Protein AF-A0A1C3X814-F1 (afdb_monomer_lite)

pLDDT: mean 94.1, std 7.03, range [44.91, 98.62]

Radius of gyration: 15.11 Å; chains: 1; bounding box: 37×33×44 Å

Structure (mmCIF, N/CA/C/O backbone):
data_AF-A0A1C3X814-F1
#
_entry.id   AF-A0A1C3X814-F1
#
loop_
_atom_site.group_PDB
_atom_site.id
_atom_site.type_symbol
_atom_site.label_atom_id
_atom_site.label_alt_id
_atom_site.label_comp_id
_atom_site.label_asym_id
_atom_site.label_entity_id
_atom_site.label_seq_id
_atom_site.pdbx_PDB_ins_code
_atom_site.Cartn_x
_atom_site.Cartn_y
_atom_site.Cartn_z
_atom_site.occupancy
_atom_site.B_iso_or_equiv
_atom_site.auth_seq_id
_atom_site.auth_comp_id
_atom_site.auth_asym_id
_atom_site.auth_atom_id
_atom_site.pdbx_PDB_model_num
ATOM 1 N N . MET A 1 1 ? 18.416 12.188 4.941 1.00 81.19 1 MET A N 1
ATOM 2 C CA . MET A 1 1 ? 17.477 12.884 4.031 1.00 81.19 1 MET A CA 1
ATOM 3 C C . MET A 1 1 ? 17.899 14.337 3.826 1.00 81.19 1 MET A C 1
ATOM 5 O O . MET A 1 1 ? 18.110 15.044 4.806 1.00 81.19 1 MET A O 1
ATOM 9 N N . THR A 1 2 ? 18.043 14.780 2.577 1.00 92.00 2 THR A N 1
ATOM 10 C CA . THR A 1 2 ? 18.500 16.132 2.207 1.00 92.00 2 THR A CA 1
ATOM 11 C C . THR A 1 2 ? 17.374 17.175 2.282 1.00 92.00 2 THR A C 1
ATOM 13 O O . THR A 1 2 ? 16.186 16.840 2.323 1.00 92.00 2 THR A O 1
ATOM 16 N N . ARG A 1 3 ? 17.724 18.472 2.259 1.00 93.12 3 ARG A N 1
ATOM 17 C CA . ARG A 1 3 ? 16.744 19.580 2.206 1.00 93.12 3 ARG A CA 1
ATOM 18 C C . ARG A 1 3 ? 15.847 19.503 0.965 1.00 93.12 3 ARG A C 1
ATOM 20 O O . ARG A 1 3 ? 14.662 19.819 1.050 1.00 93.12 3 ARG A O 1
ATOM 27 N N . ASN A 1 4 ? 16.402 19.062 -0.164 1.00 92.50 4 ASN A N 1
ATOM 28 C CA . ASN A 1 4 ? 15.654 18.895 -1.408 1.00 92.50 4 ASN A CA 1
ATOM 29 C C . ASN A 1 4 ? 14.664 17.727 -1.312 1.00 92.50 4 ASN A C 1
ATOM 31 O O . ASN A 1 4 ? 13.501 17.912 -1.658 1.00 92.50 4 ASN A O 1
ATOM 35 N N . GLN A 1 5 ? 15.074 16.586 -0.740 1.00 93.00 5 GLN A N 1
ATOM 36 C CA . GLN A 1 5 ? 14.178 15.448 -0.484 1.00 93.00 5 GLN A CA 1
ATOM 37 C C . GLN A 1 5 ? 13.008 15.839 0.435 1.00 93.00 5 GLN A C 1
ATOM 39 O O . GLN A 1 5 ? 11.860 15.550 0.117 1.00 93.00 5 GLN A O 1
ATOM 44 N N . ARG A 1 6 ? 13.266 16.591 1.520 1.00 93.44 6 ARG A N 1
ATOM 45 C CA . ARG A 1 6 ? 12.207 17.121 2.410 1.00 93.44 6 ARG A CA 1
ATOM 46 C C . ARG A 1 6 ? 11.192 17.993 1.664 1.00 93.44 6 ARG A C 1
ATOM 48 O O . ARG A 1 6 ? 9.991 17.806 1.822 1.00 93.44 6 ARG A O 1
ATOM 55 N N . ARG A 1 7 ? 11.668 18.930 0.836 1.00 93.06 7 ARG A N 1
ATOM 56 C CA . ARG A 1 7 ? 10.798 19.806 0.028 1.00 93.06 7 ARG A CA 1
ATOM 57 C C . ARG A 1 7 ? 9.961 19.020 -0.978 1.00 93.06 7 ARG A C 1
ATOM 59 O O . ARG A 1 7 ? 8.813 19.375 -1.216 1.00 93.06 7 ARG A O 1
ATOM 66 N N . GLN A 1 8 ? 10.532 17.981 -1.581 1.00 93.62 8 GLN A N 1
ATOM 67 C CA . GLN A 1 8 ? 9.815 17.146 -2.539 1.00 93.62 8 GLN A CA 1
ATOM 68 C C . GLN A 1 8 ? 8.738 16.301 -1.851 1.00 93.62 8 GLN A C 1
ATOM 70 O O . GLN A 1 8 ? 7.607 16.287 -2.325 1.00 93.62 8 GLN A O 1
ATOM 75 N N . LEU A 1 9 ? 9.040 15.699 -0.696 1.00 94.94 9 LEU A N 1
ATOM 76 C CA . LEU A 1 9 ? 8.041 14.994 0.115 1.00 94.94 9 LEU A CA 1
ATOM 77 C C . LEU A 1 9 ? 6.881 15.907 0.516 1.00 94.94 9 LEU A C 1
ATOM 79 O O . LEU A 1 9 ? 5.727 15.512 0.397 1.00 94.94 9 LEU A O 1
ATOM 83 N N . GLN A 1 10 ? 7.166 17.152 0.906 1.00 94.50 10 GLN A N 1
ATOM 84 C CA . GLN A 1 10 ? 6.118 18.110 1.262 1.00 94.50 10 GLN A CA 1
ATOM 85 C C . GLN A 1 10 ? 5.183 18.429 0.085 1.00 94.50 10 GLN A C 1
ATOM 87 O O . GLN A 1 10 ? 3.980 18.549 0.278 1.00 94.50 10 GLN A O 1
ATOM 92 N N . LYS A 1 11 ? 5.709 18.509 -1.144 1.00 93.62 11 LYS A N 1
ATOM 93 C CA . LYS A 1 11 ? 4.885 18.684 -2.354 1.00 93.62 11 LYS A CA 1
ATOM 94 C C . LYS A 1 11 ? 4.035 17.453 -2.678 1.00 93.62 11 LYS A C 1
ATOM 96 O O . LYS A 1 11 ? 2.969 17.582 -3.272 1.00 93.62 11 LYS A O 1
ATOM 101 N N . LEU A 1 12 ? 4.525 16.260 -2.345 1.00 95.94 12 LEU A N 1
ATOM 102 C CA . LEU A 1 12 ? 3.822 15.003 -2.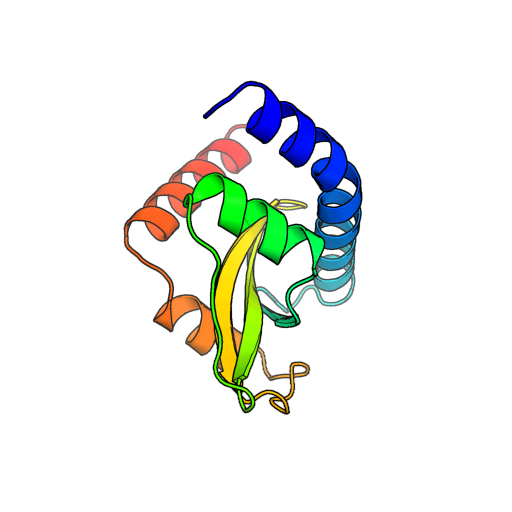596 1.00 95.94 12 LEU A CA 1
ATOM 103 C C . LEU A 1 12 ? 2.751 14.711 -1.543 1.00 95.94 12 LEU A C 1
ATOM 105 O O . LEU A 1 12 ? 1.779 14.033 -1.873 1.00 95.94 12 LEU A O 1
ATOM 109 N N . ALA A 1 13 ? 2.895 15.259 -0.333 1.00 95.19 13 ALA A N 1
ATOM 110 C CA . ALA A 1 13 ? 1.990 15.040 0.793 1.00 95.19 13 ALA A CA 1
ATOM 111 C C . ALA A 1 13 ? 0.520 15.256 0.410 1.00 95.19 13 ALA A C 1
ATOM 113 O O . ALA A 1 13 ? -0.263 14.322 0.509 1.00 95.19 13 ALA A O 1
ATOM 114 N N . GLU A 1 14 ? 0.168 16.402 -0.180 1.00 93.81 14 GLU A N 1
ATOM 115 C CA . GLU A 1 14 ? -1.223 16.696 -0.569 1.00 93.81 14 GLU A CA 1
ATOM 116 C C . GLU A 1 14 ? -1.812 15.668 -1.549 1.00 93.81 14 GLU A C 1
ATOM 118 O O . GLU A 1 14 ? -3.007 15.371 -1.529 1.00 93.81 14 GLU A O 1
ATOM 123 N N . ARG A 1 15 ? -0.983 15.121 -2.447 1.00 95.81 15 ARG A N 1
ATOM 124 C CA . ARG A 1 15 ? -1.418 14.098 -3.409 1.00 95.81 15 ARG A CA 1
ATOM 125 C C . ARG A 1 15 ? -1.584 12.748 -2.723 1.00 95.81 15 ARG A C 1
ATOM 127 O O . ARG A 1 15 ? -2.530 12.035 -3.042 1.00 95.81 15 ARG A O 1
ATOM 134 N N . VAL A 1 16 ? -0.694 12.413 -1.792 1.00 95.75 16 VAL A N 1
ATOM 135 C CA . VAL A 1 16 ? -0.794 11.202 -0.971 1.00 95.75 16 VAL A CA 1
ATOM 136 C C . VAL A 1 16 ? -2.010 11.272 -0.044 1.00 95.75 16 VAL A C 1
ATOM 138 O O . VAL A 1 16 ? -2.723 10.280 0.068 1.00 95.75 16 VAL A O 1
ATOM 141 N N . ASP A 1 17 ? -2.321 12.431 0.533 1.00 95.44 17 ASP A N 1
ATOM 142 C CA . ASP A 1 17 ? -3.475 12.621 1.422 1.00 95.44 17 ASP A CA 1
ATOM 143 C C . ASP A 1 17 ? -4.800 12.343 0.704 1.00 95.44 17 ASP A C 1
ATOM 145 O O . ASP A 1 17 ? -5.685 11.686 1.251 1.00 95.44 17 ASP A O 1
ATOM 149 N N . ARG A 1 18 ? -4.923 12.748 -0.567 1.00 96.19 18 ARG A N 1
ATOM 150 C CA . ARG A 1 18 ? -6.095 12.406 -1.398 1.00 96.19 18 ARG A CA 1
ATOM 151 C C . ARG A 1 18 ? -6.249 10.900 -1.595 1.00 96.19 18 ARG A C 1
ATOM 153 O O . ARG A 1 18 ? -7.369 10.398 -1.653 1.00 96.19 18 ARG A O 1
ATOM 160 N N . VAL A 1 19 ? -5.135 10.184 -1.714 1.00 96.50 19 VAL A N 1
ATOM 161 C CA . VAL A 1 19 ? -5.137 8.725 -1.862 1.00 96.50 19 VAL A CA 1
ATOM 162 C C . VAL A 1 19 ? -5.523 8.055 -0.543 1.00 96.50 19 VAL A C 1
ATOM 164 O O . VAL A 1 19 ? -6.361 7.158 -0.545 1.00 96.50 19 VAL A O 1
ATOM 167 N N . VAL A 1 20 ? -4.991 8.538 0.581 1.00 95.75 20 VAL A N 1
ATOM 168 C CA . VAL A 1 20 ? -5.366 8.073 1.927 1.00 95.75 20 VAL A CA 1
ATOM 169 C C . VAL A 1 20 ? -6.862 8.269 2.178 1.00 95.75 20 VAL A C 1
ATOM 171 O O . VAL A 1 20 ? -7.537 7.356 2.643 1.00 95.75 20 VAL A O 1
ATOM 174 N N . GLU A 1 21 ? -7.412 9.421 1.801 1.00 97.31 21 GLU A N 1
ATOM 175 C CA . GLU A 1 21 ? -8.844 9.697 1.924 1.00 97.31 21 GLU A CA 1
ATOM 176 C C . GLU A 1 21 ? -9.698 8.783 1.025 1.00 97.31 21 GLU A C 1
ATOM 178 O O . GLU A 1 21 ? -10.770 8.337 1.428 1.00 97.31 21 GLU A O 1
ATOM 183 N N . SER A 1 22 ? -9.212 8.428 -0.168 1.00 96.94 22 SER A N 1
ATOM 184 C CA . SER A 1 22 ? -9.853 7.408 -1.009 1.00 96.94 22 SER A CA 1
ATOM 185 C C . SER A 1 22 ? -9.853 6.023 -0.347 1.00 96.94 22 SER A C 1
ATOM 187 O O . SER A 1 22 ? -10.829 5.281 -0.478 1.00 96.94 22 SER A O 1
ATOM 189 N N . ASP A 1 23 ? -8.782 5.659 0.361 1.00 97.25 23 ASP A N 1
ATOM 190 C CA . ASP A 1 23 ? -8.727 4.403 1.113 1.00 97.25 23 ASP A CA 1
ATOM 191 C C . ASP A 1 23 ? -9.711 4.427 2.297 1.00 97.25 23 ASP A C 1
ATOM 193 O O . ASP A 1 23 ? -10.419 3.447 2.512 1.00 97.25 23 ASP A O 1
ATOM 197 N N . HIS A 1 24 ? -9.843 5.551 3.012 1.00 96.56 24 HIS A N 1
ATOM 198 C CA . HIS A 1 24 ? -10.853 5.702 4.072 1.00 96.56 24 HIS A CA 1
ATOM 199 C C . HIS A 1 24 ? -12.275 5.518 3.550 1.00 96.56 24 HIS A C 1
ATOM 201 O O . HIS A 1 24 ? -13.015 4.690 4.074 1.00 96.56 24 HIS A O 1
ATOM 207 N N . ARG A 1 25 ? -12.635 6.220 2.471 1.00 97.38 25 ARG A N 1
ATOM 208 C CA . ARG A 1 25 ? -13.974 6.119 1.871 1.00 97.38 25 ARG A CA 1
ATOM 209 C C . ARG A 1 25 ? -14.306 4.710 1.400 1.00 97.38 25 ARG A C 1
ATOM 211 O O . ARG A 1 25 ? -15.470 4.325 1.404 1.00 97.38 25 ARG A O 1
ATOM 218 N N . PHE A 1 26 ? -13.304 3.943 0.972 1.00 97.62 26 PHE A N 1
ATOM 219 C CA . PHE A 1 26 ? -13.507 2.544 0.621 1.00 97.62 26 PHE A CA 1
ATOM 220 C C . PHE A 1 26 ? -13.935 1.721 1.839 1.00 97.62 26 PHE A C 1
ATOM 222 O O . PHE A 1 26 ? -14.967 1.064 1.774 1.00 97.62 26 PHE A O 1
ATOM 229 N N . PHE A 1 27 ? -13.199 1.791 2.949 1.00 97.31 27 PHE A N 1
ATOM 230 C CA . PHE A 1 27 ? -13.539 1.025 4.153 1.00 97.31 27 PHE A CA 1
ATOM 231 C C . PHE A 1 27 ? -14.815 1.533 4.842 1.00 97.31 27 PHE A C 1
ATOM 233 O O . PHE A 1 27 ? -15.558 0.741 5.407 1.00 97.31 27 PHE A O 1
ATOM 240 N N . GLU A 1 28 ? -15.131 2.828 4.734 1.00 95.88 28 GLU A N 1
ATOM 241 C CA . GLU A 1 28 ? -16.428 3.371 5.170 1.00 95.88 28 GLU A CA 1
ATOM 242 C C . GLU A 1 28 ? -17.592 2.825 4.326 1.00 95.88 28 GLU A C 1
ATOM 244 O O . GLU A 1 28 ? -18.661 2.527 4.855 1.00 95.88 28 GLU A O 1
ATOM 249 N N . ARG A 1 29 ? -17.394 2.669 3.009 1.00 96.81 29 ARG A N 1
ATOM 250 C CA . ARG A 1 29 ? -18.406 2.126 2.091 1.00 96.81 29 ARG A CA 1
ATOM 251 C C . ARG A 1 29 ? -18.570 0.608 2.211 1.00 96.81 29 ARG A C 1
ATOM 253 O O . ARG A 1 29 ? -19.662 0.105 1.955 1.00 96.81 29 ARG A O 1
ATOM 260 N N . PHE A 1 30 ? -17.505 -0.110 2.554 1.00 96.31 30 PHE A N 1
ATOM 261 C CA . PHE A 1 30 ? -17.472 -1.569 2.638 1.00 96.31 30 PHE A CA 1
ATOM 262 C C . PHE A 1 30 ? -17.014 -2.014 4.039 1.00 96.31 30 PHE A C 1
ATOM 264 O O . PHE A 1 30 ? -15.869 -2.439 4.193 1.00 96.31 30 PHE A O 1
ATOM 271 N N . PRO A 1 31 ? -17.885 -1.927 5.063 1.00 94.31 31 PRO A N 1
ATOM 272 C CA . PRO A 1 31 ? -17.504 -2.158 6.461 1.00 94.31 31 PRO A CA 1
ATOM 273 C C . PRO A 1 31 ? -17.067 -3.600 6.764 1.00 94.31 31 PRO A C 1
ATOM 275 O O . PRO A 1 31 ? -16.346 -3.824 7.732 1.00 94.31 31 PRO A O 1
ATOM 278 N N . ASP A 1 32 ? -17.458 -4.565 5.925 1.00 95.94 32 ASP A N 1
ATOM 279 C CA . ASP A 1 32 ? -17.037 -5.968 6.041 1.00 95.94 32 ASP A CA 1
ATOM 280 C C . ASP A 1 32 ? -15.628 -6.227 5.472 1.00 95.94 32 ASP A C 1
ATOM 282 O O . ASP A 1 32 ? -15.097 -7.329 5.601 1.00 95.94 32 ASP A O 1
ATOM 286 N N . ARG A 1 33 ? -15.013 -5.232 4.816 1.00 97.69 33 ARG A N 1
ATOM 287 C CA . ARG A 1 33 ? -13.666 -5.337 4.240 1.00 97.69 33 ARG A CA 1
ATOM 288 C C . ARG A 1 33 ? -12.631 -4.798 5.225 1.00 97.69 33 ARG A C 1
ATOM 290 O O . ARG A 1 33 ? -12.750 -3.678 5.715 1.00 97.69 33 ARG A O 1
ATOM 297 N N . GLN A 1 34 ? -11.561 -5.553 5.445 1.00 97.94 34 GLN A N 1
ATOM 298 C CA . GLN A 1 34 ? -10.357 -5.123 6.160 1.00 97.94 34 GLN A CA 1
ATOM 299 C C . GLN A 1 34 ? -9.168 -4.934 5.219 1.00 97.94 34 GLN A C 1
ATOM 301 O O . GLN A 1 34 ? -8.265 -4.151 5.533 1.00 97.94 34 GLN A O 1
ATOM 306 N N . TYR A 1 35 ? -9.175 -5.603 4.062 1.00 98.62 35 TYR A N 1
ATOM 307 C CA . TYR A 1 35 ? -8.099 -5.548 3.082 1.00 98.62 35 TYR A CA 1
ATOM 308 C C . TYR A 1 35 ? -8.573 -5.022 1.725 1.00 98.62 35 TYR A C 1
ATOM 310 O O . TYR A 1 35 ? -9.684 -5.268 1.248 1.00 98.62 35 TYR A O 1
ATOM 318 N N . ARG A 1 36 ? -7.675 -4.304 1.052 1.00 98.19 36 ARG A N 1
ATOM 319 C CA . ARG A 1 36 ? -7.862 -3.845 -0.326 1.00 98.19 36 ARG A CA 1
ATOM 320 C C . ARG A 1 36 ? -6.547 -3.918 -1.079 1.00 98.19 36 ARG A C 1
ATOM 322 O O . ARG A 1 36 ? -5.502 -3.592 -0.529 1.00 98.19 36 ARG A O 1
ATOM 329 N N . VAL A 1 37 ? -6.609 -4.246 -2.363 1.00 98.38 37 VAL A N 1
ATOM 330 C CA . VAL A 1 37 ? -5.507 -4.000 -3.297 1.00 98.38 37 VAL A CA 1
ATOM 331 C C . VAL A 1 37 ? -5.944 -2.936 -4.292 1.00 98.38 37 VAL A C 1
ATOM 333 O O . VAL A 1 37 ? -7.102 -2.880 -4.694 1.00 98.38 37 VAL A O 1
ATOM 336 N N . ARG A 1 38 ? -5.031 -2.040 -4.657 1.00 98.31 38 ARG A N 1
ATOM 337 C CA . ARG A 1 38 ? -5.266 -1.037 -5.698 1.00 98.31 38 ARG A CA 1
ATOM 338 C C . ARG A 1 38 ? -3.984 -0.696 -6.428 1.00 98.31 38 ARG A C 1
ATOM 340 O O . ARG A 1 38 ? -2.891 -0.941 -5.923 1.00 98.31 38 ARG A O 1
ATOM 347 N N . LEU A 1 39 ? -4.118 -0.064 -7.586 1.00 98.00 39 LEU A N 1
ATOM 348 C CA . LEU A 1 39 ? -2.977 0.530 -8.268 1.00 98.00 39 LEU A CA 1
ATOM 349 C C . LEU A 1 39 ? -2.306 1.584 -7.369 1.00 98.00 39 LEU A C 1
ATOM 351 O O . LEU A 1 39 ? -2.983 2.364 -6.684 1.00 98.00 39 LEU A O 1
ATOM 355 N N . ALA A 1 40 ? -0.972 1.599 -7.355 1.00 97.62 40 ALA A N 1
ATOM 356 C CA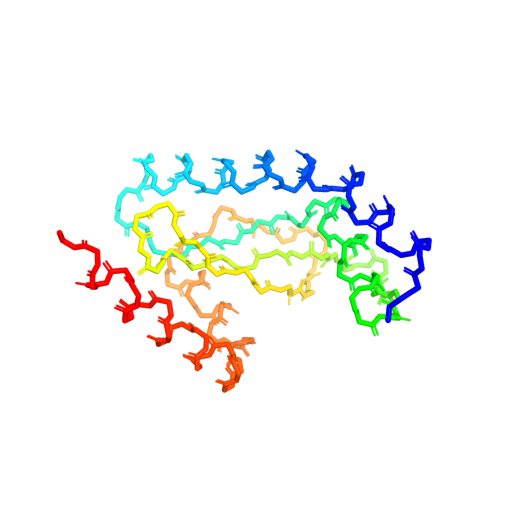 . ALA A 1 40 ? -0.230 2.638 -6.661 1.00 97.62 40 ALA A CA 1
ATOM 357 C C . ALA A 1 40 ? -0.375 3.964 -7.407 1.00 97.62 40 ALA A C 1
ATOM 359 O O . ALA A 1 40 ? -0.268 4.030 -8.632 1.00 97.62 40 ALA A O 1
ATOM 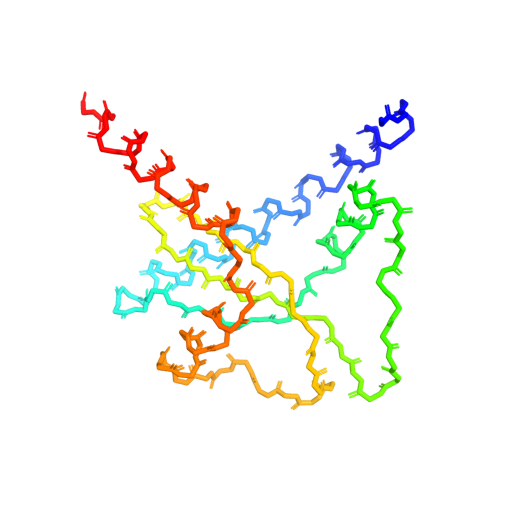360 N N . SER A 1 41 ? -0.601 5.045 -6.667 1.00 97.06 41 SER A N 1
ATOM 361 C CA . SER A 1 41 ? -0.568 6.370 -7.273 1.00 97.06 41 SER A CA 1
ATOM 362 C C . SER A 1 41 ? 0.870 6.766 -7.608 1.00 97.06 41 SER A C 1
ATOM 364 O O . SER A 1 41 ? 1.818 6.409 -6.907 1.00 97.06 41 SER A O 1
ATOM 366 N N . GLN A 1 42 ? 1.033 7.608 -8.627 1.00 95.69 42 GLN A N 1
ATOM 3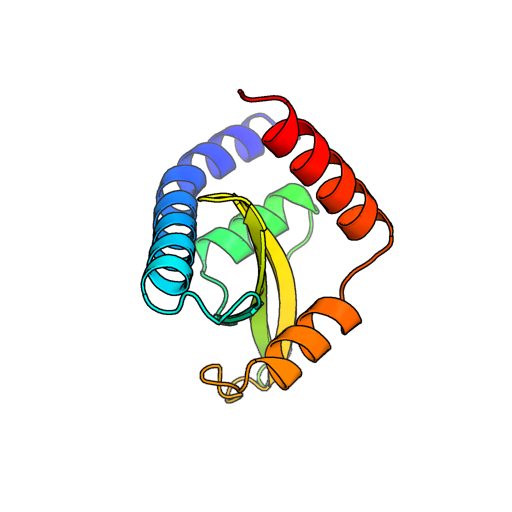67 C CA . GLN A 1 42 ? 2.341 8.166 -8.968 1.00 95.69 42 GLN A CA 1
ATOM 368 C C . GLN A 1 42 ? 2.998 8.893 -7.777 1.00 95.69 42 GLN A C 1
ATOM 370 O O . GLN A 1 42 ? 4.209 8.823 -7.592 1.00 95.69 42 GLN A O 1
ATOM 375 N N . ALA A 1 43 ? 2.197 9.556 -6.933 1.00 96.19 43 ALA A N 1
ATOM 376 C CA . ALA A 1 43 ? 2.701 10.250 -5.750 1.00 96.19 43 ALA A CA 1
ATOM 377 C C . ALA A 1 43 ? 3.242 9.289 -4.679 1.00 96.19 43 ALA A C 1
ATOM 379 O O . ALA A 1 43 ? 4.235 9.604 -4.027 1.00 96.19 43 ALA A O 1
ATOM 380 N N . GLU A 1 44 ? 2.626 8.118 -4.506 1.00 96.25 44 GLU A N 1
ATOM 381 C CA . GLU A 1 44 ? 3.133 7.077 -3.604 1.00 96.25 44 GLU A CA 1
ATOM 382 C C . GLU A 1 44 ? 4.441 6.474 -4.115 1.00 96.25 44 GLU A C 1
ATOM 384 O O . GLU A 1 44 ? 5.381 6.336 -3.334 1.00 96.25 44 GLU A O 1
ATOM 389 N N . ILE A 1 45 ? 4.530 6.186 -5.420 1.00 96.00 45 ILE A N 1
ATOM 390 C CA . ILE A 1 45 ? 5.748 5.654 -6.053 1.00 96.00 45 ILE A CA 1
ATOM 391 C C . ILE A 1 45 ? 6.913 6.638 -5.869 1.00 96.00 45 ILE A C 1
ATOM 393 O O . ILE A 1 45 ? 7.998 6.254 -5.436 1.00 96.00 45 ILE A O 1
ATOM 397 N N . GLU A 1 46 ? 6.683 7.925 -6.139 1.00 95.25 46 GLU A N 1
ATOM 398 C CA . GLU A 1 46 ? 7.696 8.972 -5.960 1.00 95.25 46 GLU A CA 1
ATOM 399 C C . GLU A 1 46 ? 8.077 9.180 -4.489 1.00 95.25 46 GLU A C 1
ATOM 401 O O . GLU A 1 46 ? 9.249 9.394 -4.181 1.00 95.25 46 GLU A O 1
ATOM 406 N N . THR A 1 47 ? 7.108 9.092 -3.574 1.00 95.12 47 THR A N 1
ATOM 407 C CA . THR A 1 47 ? 7.354 9.204 -2.129 1.00 95.12 47 THR A CA 1
ATOM 408 C C . THR A 1 47 ? 8.247 8.067 -1.644 1.00 95.12 47 THR A C 1
ATOM 410 O O . THR A 1 47 ? 9.233 8.321 -0.953 1.00 95.12 47 THR A O 1
ATOM 413 N N . ASN A 1 48 ? 7.944 6.829 -2.040 1.00 93.38 48 ASN A N 1
ATOM 414 C CA . ASN A 1 48 ? 8.751 5.672 -1.671 1.00 93.38 48 ASN A CA 1
ATOM 415 C C . ASN A 1 48 ? 10.172 5.768 -2.243 1.00 93.38 48 ASN A C 1
ATOM 417 O O . ASN A 1 48 ? 11.124 5.584 -1.493 1.00 93.38 48 ASN A O 1
ATOM 421 N N . ALA A 1 49 ? 10.330 6.190 -3.501 1.00 93.94 49 ALA A N 1
ATOM 422 C CA . ALA A 1 49 ? 11.655 6.352 -4.098 1.00 93.94 49 ALA A CA 1
ATOM 423 C C . ALA A 1 49 ? 12.543 7.375 -3.362 1.00 93.94 49 ALA A C 1
ATOM 425 O O . ALA A 1 49 ? 13.764 7.237 -3.310 1.00 93.94 49 ALA A O 1
ATOM 426 N N . ILE A 1 50 ? 11.945 8.412 -2.764 1.00 94.25 50 ILE A N 1
ATOM 427 C CA . ILE A 1 50 ? 12.685 9.379 -1.939 1.00 94.25 50 ILE A CA 1
ATOM 428 C C . ILE A 1 50 ? 13.103 8.768 -0.596 1.00 94.25 50 ILE A C 1
ATOM 430 O O . ILE A 1 50 ? 14.193 9.080 -0.113 1.00 94.25 50 ILE A O 1
ATOM 434 N N . ILE A 1 51 ? 12.232 7.957 0.013 1.00 91.81 51 ILE A N 1
ATOM 435 C CA . ILE A 1 51 ? 12.447 7.345 1.333 1.00 91.81 51 ILE A CA 1
ATOM 436 C C . ILE A 1 51 ? 13.506 6.246 1.252 1.00 91.81 51 ILE A C 1
ATOM 438 O O . ILE A 1 51 ? 14.460 6.278 2.025 1.00 91.81 51 ILE A O 1
ATOM 442 N N . GLU A 1 52 ? 13.365 5.332 0.293 1.00 89.44 52 GLU A N 1
ATOM 443 C CA . GLU A 1 52 ? 14.293 4.212 0.087 1.00 89.44 52 GLU A CA 1
ATOM 444 C C . GLU A 1 52 ? 15.607 4.663 -0.566 1.00 89.44 52 GLU A C 1
ATOM 446 O O . GLU A 1 52 ? 16.623 3.979 -0.490 1.00 89.44 52 GLU A O 1
ATOM 451 N N . GLY A 1 53 ? 15.610 5.840 -1.202 1.00 89.94 53 GLY A N 1
ATOM 452 C CA . GLY A 1 53 ? 16.770 6.367 -1.916 1.00 89.94 53 GLY A CA 1
ATOM 453 C C . GLY A 1 53 ? 17.018 5.707 -3.275 1.00 89.94 53 GLY A C 1
ATOM 454 O O . GLY A 1 53 ? 18.031 6.017 -3.899 1.00 89.94 53 GLY A O 1
ATOM 455 N N . ASP A 1 54 ? 16.099 4.859 -3.746 1.00 88.56 54 ASP A N 1
ATOM 456 C CA . ASP A 1 54 ? 16.175 4.177 -5.037 1.00 88.56 54 ASP A CA 1
ATOM 457 C C . ASP A 1 54 ? 14.820 4.166 -5.761 1.00 88.56 54 ASP A C 1
ATOM 459 O O . ASP A 1 54 ? 13.754 4.168 -5.145 1.00 88.56 54 ASP A O 1
ATOM 463 N N . LYS A 1 55 ? 14.845 4.168 -7.095 1.00 87.38 55 LYS A N 1
ATOM 464 C CA . LYS A 1 55 ? 13.632 4.073 -7.909 1.00 87.38 55 LYS A CA 1
ATOM 465 C C . LYS A 1 55 ? 13.243 2.613 -8.079 1.00 87.38 55 LYS A C 1
ATOM 467 O O . LYS A 1 55 ? 14.001 1.828 -8.643 1.00 87.38 55 LYS A O 1
ATOM 472 N N . ILE A 1 56 ? 12.001 2.283 -7.732 1.00 86.19 56 ILE A N 1
ATOM 473 C CA . ILE A 1 56 ? 11.424 0.989 -8.101 1.00 86.19 56 ILE A CA 1
ATOM 474 C C . ILE A 1 56 ? 11.323 0.927 -9.630 1.00 86.19 56 ILE A C 1
ATOM 476 O O . ILE A 1 56 ? 10.476 1.580 -10.241 1.00 86.19 56 ILE A O 1
ATOM 480 N N . THR A 1 57 ? 12.194 0.133 -10.246 1.00 88.31 57 THR A N 1
ATOM 481 C CA . THR A 1 57 ? 12.129 -0.185 -11.673 1.00 88.31 57 THR A CA 1
ATOM 482 C C . THR A 1 57 ? 11.356 -1.485 -11.837 1.00 88.31 57 THR A C 1
ATOM 484 O O . THR A 1 57 ? 11.731 -2.510 -11.273 1.00 88.31 57 THR A O 1
ATOM 487 N N . VAL A 1 58 ? 10.265 -1.445 -12.598 1.00 93.25 58 VAL A N 1
ATOM 488 C CA . VAL A 1 58 ? 9.439 -2.620 -12.900 1.00 93.25 58 VAL A CA 1
ATOM 489 C C . VAL A 1 58 ? 9.571 -2.990 -14.373 1.00 93.25 58 VAL A C 1
ATOM 491 O O . VAL A 1 58 ? 9.727 -2.115 -15.227 1.00 93.25 58 VAL A O 1
ATOM 494 N N . ALA A 1 59 ? 9.521 -4.288 -14.675 1.00 94.81 59 ALA A N 1
ATOM 495 C CA . ALA A 1 59 ? 9.494 -4.775 -16.052 1.00 94.81 59 ALA A CA 1
ATOM 496 C C . ALA A 1 59 ? 8.235 -4.268 -16.802 1.00 94.81 59 ALA A C 1
ATOM 498 O O . ALA A 1 59 ? 7.239 -3.942 -16.152 1.00 94.81 59 ALA A O 1
ATOM 499 N N . PRO A 1 60 ? 8.239 -4.190 -18.149 1.00 95.25 60 PRO A N 1
ATOM 500 C CA . PRO A 1 60 ? 7.123 -3.621 -18.919 1.00 95.25 60 PRO A CA 1
ATOM 501 C C . PRO A 1 60 ? 5.761 -4.302 -18.704 1.00 95.25 60 PRO A C 1
ATOM 503 O O . PRO A 1 60 ? 4.724 -3.645 -18.790 1.00 95.25 60 PRO A O 1
ATOM 506 N N . ASP A 1 61 ? 5.768 -5.601 -18.406 1.00 96.94 61 ASP A N 1
ATOM 507 C CA . ASP A 1 61 ? 4.605 -6.445 -18.103 1.00 96.94 61 ASP A CA 1
ATOM 508 C C . ASP A 1 61 ? 4.162 -6.359 -16.631 1.00 96.94 61 ASP A C 1
ATOM 510 O O . ASP A 1 61 ? 3.230 -7.047 -16.210 1.00 96.94 61 ASP A O 1
ATOM 514 N N . ARG A 1 62 ? 4.818 -5.515 -15.828 1.00 97.88 62 ARG A N 1
ATOM 515 C CA . ARG A 1 62 ? 4.564 -5.346 -14.398 1.00 97.88 62 ARG A CA 1
ATOM 516 C C . ARG A 1 62 ? 4.152 -3.917 -14.063 1.00 97.88 62 ARG A C 1
ATOM 518 O O . ARG A 1 62 ? 4.458 -2.965 -14.780 1.00 97.88 62 ARG A O 1
ATOM 525 N N . GLN A 1 63 ? 3.473 -3.765 -12.931 1.00 97.31 63 GLN A N 1
ATOM 526 C CA . GLN A 1 63 ? 3.200 -2.464 -12.328 1.00 97.31 63 GLN A CA 1
ATOM 527 C C . GLN A 1 63 ? 3.183 -2.524 -10.802 1.00 97.31 63 GLN A C 1
ATOM 529 O O . GLN A 1 63 ? 3.189 -3.603 -10.201 1.00 97.31 63 GLN A O 1
ATOM 534 N N . ILE A 1 64 ? 3.197 -1.342 -10.189 1.00 97.75 64 ILE A N 1
ATOM 535 C CA . ILE A 1 64 ? 3.233 -1.168 -8.740 1.00 97.75 64 ILE A CA 1
ATOM 536 C C . ILE A 1 64 ? 1.803 -1.025 -8.220 1.00 97.75 64 ILE A C 1
ATOM 538 O O . ILE A 1 64 ? 1.044 -0.171 -8.674 1.00 97.75 64 ILE A O 1
ATOM 542 N N . TYR A 1 65 ? 1.461 -1.835 -7.230 1.00 98.38 65 TYR A N 1
ATOM 543 C CA . TYR A 1 65 ? 0.201 -1.798 -6.502 1.00 98.38 65 TYR A CA 1
ATOM 544 C C . TYR A 1 65 ? 0.458 -1.488 -5.027 1.00 98.38 65 TYR A C 1
ATOM 546 O O . TYR A 1 65 ? 1.589 -1.546 -4.541 1.00 98.38 65 TYR A O 1
ATOM 554 N N . VAL A 1 66 ? -0.615 -1.187 -4.307 1.00 98.25 66 VAL A N 1
ATOM 555 C CA . VAL A 1 66 ? -0.618 -1.045 -2.855 1.00 98.25 66 VAL A CA 1
ATOM 556 C C . VAL A 1 66 ? -1.609 -2.044 -2.277 1.00 98.25 66 VAL A C 1
ATOM 558 O O . VAL A 1 66 ? -2.791 -2.018 -2.626 1.00 98.25 66 VAL A O 1
ATOM 561 N N . ALA A 1 67 ? -1.122 -2.906 -1.387 1.00 98.38 67 ALA A N 1
ATOM 562 C CA . ALA A 1 67 ? -1.956 -3.686 -0.487 1.00 98.38 67 ALA A CA 1
ATOM 563 C C . ALA A 1 67 ? -2.210 -2.856 0.776 1.00 98.38 67 ALA A C 1
ATOM 565 O O . ALA A 1 67 ? -1.276 -2.366 1.414 1.00 98.38 67 ALA A O 1
ATOM 566 N N . VAL A 1 68 ? -3.478 -2.672 1.115 1.00 98.31 68 VAL A N 1
ATOM 567 C CA . VAL A 1 68 ? -3.943 -1.819 2.206 1.00 98.31 68 VAL A CA 1
ATOM 568 C C . VAL A 1 68 ? -4.641 -2.683 3.246 1.00 98.31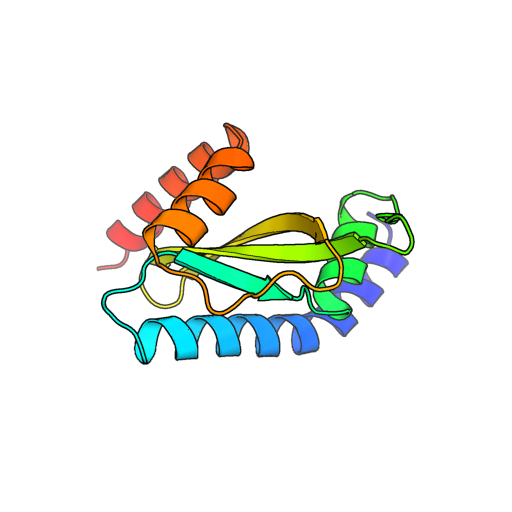 68 VAL A C 1
ATOM 570 O O . VAL A 1 68 ? -5.469 -3.517 2.883 1.00 98.31 68 VAL A O 1
ATOM 573 N N . LYS A 1 69 ? -4.344 -2.446 4.524 1.00 98.31 69 LYS A N 1
ATOM 574 C CA . LYS A 1 69 ? -5.044 -3.036 5.669 1.00 98.31 69 LYS A CA 1
ATOM 575 C C . LYS A 1 69 ? -5.612 -1.930 6.545 1.00 98.31 69 LYS A C 1
ATOM 577 O O . LYS A 1 69 ? -4.856 -1.067 6.998 1.00 98.31 69 LYS A O 1
ATOM 582 N N . SER A 1 70 ? -6.912 -1.962 6.814 1.00 97.50 70 SER A N 1
ATOM 583 C CA . SER A 1 70 ? -7.515 -1.111 7.840 1.00 97.50 70 SER A CA 1
ATOM 584 C C . SER A 1 70 ? -7.203 -1.683 9.223 1.00 97.50 70 SER A C 1
ATOM 586 O O . SER A 1 70 ? -7.476 -2.850 9.504 1.00 97.50 70 SER A O 1
ATOM 588 N N . VAL A 1 71 ? -6.571 -0.884 10.084 1.00 95.56 71 VAL A N 1
ATOM 589 C CA . VAL A 1 71 ? -6.110 -1.340 11.412 1.00 95.56 71 VAL A CA 1
ATOM 590 C C . VAL A 1 71 ? -6.854 -0.666 12.560 1.00 95.56 71 VAL A C 1
ATOM 592 O O . VAL A 1 71 ? -6.960 -1.248 13.640 1.00 95.56 71 VAL A O 1
ATOM 595 N N . ALA A 1 72 ? -7.391 0.530 12.321 1.00 92.00 72 ALA A N 1
ATOM 596 C CA . ALA A 1 72 ? -8.258 1.283 13.222 1.00 92.00 72 ALA A CA 1
ATOM 597 C C . ALA A 1 72 ? -9.086 2.295 12.398 1.00 92.00 72 ALA A C 1
ATOM 599 O O . ALA A 1 72 ? -8.760 2.530 11.228 1.00 92.00 72 ALA A O 1
ATOM 600 N N . PRO A 1 73 ? -10.130 2.930 12.969 1.00 90.06 73 PRO A N 1
ATOM 601 C CA . PRO A 1 73 ? -10.877 3.971 12.269 1.00 90.06 73 PRO A CA 1
ATOM 602 C C . PRO A 1 73 ? -9.945 5.041 11.694 1.00 90.06 73 PRO A C 1
ATOM 604 O O . PRO A 1 73 ? -9.080 5.572 12.394 1.00 90.06 73 PRO A O 1
ATOM 607 N N . ARG A 1 74 ? -10.102 5.324 10.395 1.00 91.31 74 ARG A N 1
ATOM 608 C CA . ARG A 1 74 ? -9.277 6.287 9.641 1.00 91.31 74 ARG A CA 1
ATOM 609 C C . ARG A 1 74 ? -7.763 6.034 9.730 1.00 91.31 74 ARG A C 1
ATOM 611 O O . ARG A 1 74 ? -6.969 6.964 9.610 1.00 91.31 74 ARG A O 1
ATOM 618 N N . THR A 1 75 ? -7.361 4.785 9.968 1.00 94.31 75 THR A N 1
ATOM 619 C CA . THR A 1 75 ? -5.955 4.393 10.059 1.00 94.31 75 THR A CA 1
ATOM 620 C C . THR A 1 75 ? -5.714 3.127 9.252 1.00 94.31 75 THR A C 1
ATOM 622 O O . THR A 1 75 ? -6.223 2.050 9.571 1.00 94.31 75 THR A O 1
ATOM 625 N N . ASN A 1 76 ? -4.890 3.267 8.217 1.00 95.81 76 ASN A N 1
ATOM 626 C CA . ASN A 1 76 ? -4.577 2.207 7.271 1.00 95.81 76 ASN A CA 1
ATOM 627 C C . ASN A 1 76 ? -3.065 1.988 7.198 1.00 95.81 76 ASN A C 1
ATOM 629 O O . ASN A 1 76 ? -2.293 2.947 7.138 1.00 95.81 76 ASN A O 1
ATOM 633 N N . LEU A 1 77 ? -2.650 0.728 7.116 1.00 96.44 77 LEU A N 1
ATOM 634 C CA . LEU A 1 77 ? -1.302 0.356 6.703 1.00 96.44 77 LEU A CA 1
ATOM 635 C C . LEU A 1 77 ? -1.281 0.091 5.203 1.00 96.44 77 LEU A C 1
ATOM 637 O O . LEU A 1 77 ? -2.242 -0.433 4.644 1.00 96.44 77 LEU A O 1
ATOM 641 N N . ARG A 1 78 ? -0.185 0.477 4.551 1.00 96.38 78 ARG A N 1
ATOM 642 C CA . ARG A 1 78 ? -0.010 0.394 3.099 1.00 96.38 78 ARG A CA 1
ATOM 643 C C . ARG A 1 78 ? 1.334 -0.238 2.790 1.00 96.38 78 ARG A C 1
ATOM 645 O O . ARG A 1 78 ? 2.360 0.277 3.229 1.00 96.38 78 ARG A O 1
ATOM 652 N N . LEU A 1 79 ? 1.316 -1.317 2.017 1.00 95.81 79 LEU A N 1
ATOM 653 C CA . LEU A 1 79 ? 2.503 -2.036 1.570 1.00 95.81 79 LEU A CA 1
ATOM 654 C C . LEU A 1 79 ? 2.567 -2.005 0.044 1.00 95.81 79 LEU A C 1
ATOM 656 O O . LEU A 1 79 ? 1.573 -2.273 -0.633 1.00 95.81 79 LEU A O 1
ATOM 660 N N . ILE A 1 80 ? 3.734 -1.660 -0.496 1.00 95.19 80 ILE A N 1
ATOM 661 C CA . ILE A 1 80 ? 3.970 -1.646 -1.940 1.00 95.19 80 ILE A CA 1
ATOM 662 C C . ILE A 1 80 ? 4.218 -3.073 -2.420 1.00 95.19 80 ILE A C 1
ATOM 664 O O . ILE A 1 80 ? 5.038 -3.791 -1.851 1.00 95.19 80 ILE A O 1
ATOM 668 N N . ILE A 1 81 ? 3.536 -3.466 -3.495 1.00 96.06 81 ILE A N 1
ATOM 669 C CA . ILE A 1 81 ? 3.724 -4.761 -4.152 1.00 96.06 81 ILE A CA 1
ATOM 670 C C . ILE A 1 81 ? 3.891 -4.574 -5.661 1.00 96.06 81 ILE A C 1
ATOM 672 O O . ILE A 1 81 ? 3.390 -3.612 -6.238 1.00 96.06 81 ILE A O 1
ATOM 676 N N . VAL A 1 82 ? 4.569 -5.515 -6.316 1.00 96.50 82 VAL A N 1
ATOM 677 C CA . VAL A 1 82 ? 4.700 -5.554 -7.780 1.00 96.50 82 VAL A CA 1
ATOM 678 C C . VAL A 1 82 ? 3.905 -6.740 -8.316 1.00 96.50 82 VAL A C 1
ATOM 680 O O . VAL A 1 82 ? 4.014 -7.856 -7.805 1.00 96.50 82 VAL A O 1
ATOM 683 N N . GLY A 1 83 ? 3.100 -6.503 -9.349 1.00 96.81 83 GLY A N 1
ATOM 684 C CA . GLY A 1 83 ? 2.239 -7.513 -9.967 1.00 96.81 83 GLY A CA 1
ATOM 685 C C . GLY A 1 83 ? 2.165 -7.359 -11.486 1.00 96.81 83 GLY A C 1
ATOM 686 O O . GLY A 1 83 ? 2.759 -6.422 -12.020 1.00 96.81 83 GLY A O 1
ATOM 687 N N . PRO A 1 84 ? 1.477 -8.275 -12.193 1.00 97.69 84 PRO A N 1
ATOM 688 C CA . PRO A 1 84 ? 1.175 -8.125 -13.622 1.00 97.69 84 PRO A CA 1
ATOM 689 C C . PRO A 1 84 ? 0.495 -6.783 -13.912 1.00 97.69 84 PRO A C 1
ATOM 691 O O . PRO A 1 84 ? -0.276 -6.309 -13.082 1.00 97.69 84 PRO A O 1
ATOM 694 N N . ARG A 1 85 ? 0.781 -6.150 -15.053 1.00 96.25 85 ARG A N 1
ATOM 695 C CA . ARG A 1 85 ? 0.228 -4.834 -15.441 1.00 96.25 85 ARG A CA 1
ATOM 696 C C . ARG A 1 85 ? -1.301 -4.827 -15.608 1.00 96.25 85 ARG A C 1
ATOM 698 O O . ARG A 1 85 ? -1.927 -3.782 -15.500 1.00 96.25 85 ARG A O 1
ATOM 705 N N . ASP A 1 86 ? -1.893 -5.971 -15.880 1.00 95.06 86 ASP A N 1
ATOM 706 C CA . ASP A 1 86 ? -3.314 -6.165 -16.166 1.00 95.06 86 ASP A CA 1
ATOM 707 C C . ASP A 1 86 ? -4.051 -6.909 -15.043 1.00 95.06 86 ASP A C 1
ATOM 709 O O . ASP A 1 86 ? -5.188 -7.336 -15.230 1.00 95.06 86 ASP A O 1
ATOM 713 N N . ALA A 1 87 ? -3.423 -7.064 -13.872 1.00 96.56 87 ALA A N 1
ATOM 714 C CA . ALA A 1 87 ? -4.072 -7.720 -12.746 1.00 96.56 87 ALA A CA 1
ATOM 715 C C . ALA A 1 87 ? -5.277 -6.905 -12.255 1.00 96.56 87 ALA A C 1
ATOM 717 O O . ALA A 1 87 ? -5.193 -5.689 -12.053 1.00 96.56 87 ALA A O 1
ATOM 718 N N . ASP A 1 88 ? -6.387 -7.604 -12.027 1.00 96.88 88 ASP A N 1
ATOM 719 C CA . ASP A 1 88 ? -7.577 -7.013 -11.434 1.00 96.88 88 ASP A CA 1
ATOM 720 C C . ASP A 1 88 ? -7.308 -6.595 -9.980 1.00 96.88 88 ASP A C 1
ATOM 722 O O . ASP A 1 88 ? -6.537 -7.220 -9.246 1.00 96.88 88 ASP A O 1
ATOM 726 N N . THR A 1 89 ? -7.950 -5.507 -9.570 1.00 97.19 89 THR A N 1
ATOM 727 C CA . THR A 1 89 ? -7.890 -4.976 -8.205 1.00 97.19 89 THR A CA 1
ATOM 728 C C . THR A 1 89 ? -9.227 -5.083 -7.482 1.00 97.19 89 THR A C 1
ATOM 730 O O . THR A 1 89 ? -9.250 -4.956 -6.257 1.00 97.19 89 THR A O 1
ATOM 733 N N . ASP A 1 90 ? -10.320 -5.365 -8.202 1.00 96.19 90 ASP A N 1
ATOM 734 C CA . ASP A 1 90 ? -11.610 -5.704 -7.603 1.00 96.19 90 ASP A CA 1
ATOM 735 C C . ASP A 1 90 ? -11.636 -7.188 -7.223 1.00 96.19 90 ASP A C 1
ATOM 737 O O . ASP A 1 90 ? -12.262 -8.037 -7.852 1.00 96.19 90 ASP A O 1
ATOM 741 N N . ILE A 1 91 ? -10.843 -7.508 -6.204 1.00 97.62 91 ILE A N 1
ATOM 742 C CA . ILE A 1 91 ? -10.620 -8.880 -5.763 1.00 97.62 91 ILE A CA 1
ATOM 743 C C . ILE A 1 91 ? -11.374 -9.194 -4.461 1.00 97.62 91 ILE A C 1
ATOM 745 O O . ILE A 1 91 ? -11.572 -8.314 -3.605 1.00 97.62 91 ILE A O 1
ATOM 749 N N . PRO A 1 92 ? -11.749 -10.469 -4.256 1.00 97.94 92 PRO A N 1
ATOM 750 C CA . PRO A 1 92 ? -12.274 -10.954 -2.985 1.00 97.94 92 PRO A CA 1
ATOM 751 C C . PRO A 1 92 ? -11.374 -10.623 -1.780 1.00 97.94 92 PRO A C 1
ATOM 753 O O . PRO A 1 92 ? -10.167 -10.400 -1.912 1.00 97.94 92 PRO A O 1
ATOM 756 N N . GLU A 1 93 ? -11.983 -10.547 -0.595 1.00 98.19 93 GLU A N 1
ATOM 757 C CA . GLU A 1 93 ? -11.312 -10.163 0.658 1.00 98.19 93 GLU A CA 1
ATOM 758 C C . GLU A 1 93 ? -10.180 -11.120 1.036 1.00 98.19 93 GLU A C 1
ATOM 760 O O . GLU A 1 93 ? -9.094 -10.676 1.402 1.00 98.19 93 GLU A O 1
ATOM 765 N N . ASP A 1 94 ? -10.407 -12.423 0.895 1.00 98.44 94 ASP A N 1
ATOM 766 C CA . ASP A 1 94 ? -9.433 -13.475 1.189 1.00 98.44 94 ASP A CA 1
ATOM 767 C C . ASP A 1 94 ? -8.181 -13.371 0.304 1.00 98.44 94 ASP A C 1
ATOM 769 O O . ASP A 1 94 ? -7.055 -13.496 0.792 1.00 98.44 94 ASP A O 1
ATOM 773 N N . LEU A 1 95 ? -8.348 -13.054 -0.983 1.00 98.31 95 LEU A N 1
ATOM 774 C CA . LEU A 1 95 ? -7.225 -12.820 -1.887 1.00 98.31 95 LEU A CA 1
ATOM 775 C C . LEU A 1 95 ? -6.485 -11.516 -1.554 1.00 98.31 95 LEU A C 1
ATOM 777 O O . LEU A 1 95 ? -5.251 -11.491 -1.572 1.00 98.31 95 LEU A O 1
ATOM 781 N N . ALA A 1 96 ? -7.204 -10.442 -1.212 1.00 98.56 96 ALA A N 1
ATOM 782 C CA . ALA A 1 96 ? -6.586 -9.189 -0.772 1.00 98.56 96 ALA A CA 1
ATOM 783 C C . ALA A 1 96 ? -5.771 -9.381 0.519 1.00 98.56 96 ALA A C 1
ATOM 785 O O . ALA A 1 96 ? -4.637 -8.901 0.609 1.00 98.56 96 ALA A O 1
ATOM 786 N N . GLN A 1 97 ? -6.311 -10.139 1.476 1.00 98.62 97 GLN A N 1
ATOM 787 C CA . GLN A 1 97 ? -5.621 -10.538 2.698 1.00 98.62 97 GLN A CA 1
ATOM 788 C C . GLN A 1 97 ? -4.363 -11.349 2.379 1.00 98.62 97 GLN A C 1
ATOM 790 O O . GLN A 1 97 ? -3.282 -11.017 2.865 1.00 98.62 97 GLN A O 1
ATOM 795 N N . ALA A 1 98 ? -4.469 -12.376 1.533 1.00 98.25 98 ALA A N 1
ATOM 796 C CA . ALA A 1 98 ? -3.332 -13.216 1.166 1.00 98.25 98 ALA A CA 1
ATOM 797 C C . ALA A 1 98 ? -2.200 -12.405 0.512 1.00 98.25 98 ALA A C 1
ATOM 799 O O . ALA A 1 98 ? -1.023 -12.609 0.819 1.00 98.25 98 ALA A O 1
ATOM 800 N N . LEU A 1 99 ? -2.540 -11.450 -0.361 1.00 98.06 99 LEU A N 1
ATOM 801 C CA . LEU A 1 99 ? -1.559 -10.566 -0.991 1.00 98.06 99 LEU A CA 1
ATOM 802 C C . LEU A 1 99 ? -0.879 -9.636 0.015 1.00 98.06 99 LEU A C 1
ATOM 804 O O . LEU A 1 99 ? 0.336 -9.456 -0.088 1.00 98.06 99 LEU A O 1
ATOM 808 N N . TYR A 1 100 ? -1.629 -9.081 0.973 1.00 98.38 100 TYR A N 1
ATOM 809 C CA . TYR A 1 100 ? -1.073 -8.261 2.050 1.00 98.38 100 TYR A CA 1
ATOM 810 C C . TYR A 1 100 ? -0.127 -9.082 2.932 1.00 98.38 100 TYR A C 1
ATOM 812 O O . TYR A 1 100 ? 1.032 -8.711 3.105 1.00 98.38 100 TYR A O 1
ATOM 820 N N . GLU A 1 101 ? -0.584 -10.227 3.442 1.00 97.69 101 GLU A N 1
ATOM 821 C CA . GLU A 1 101 ? 0.195 -11.048 4.375 1.00 97.69 101 GLU A CA 1
ATOM 822 C C . GLU A 1 101 ? 1.462 -11.627 3.739 1.00 97.69 101 GLU A C 1
ATOM 824 O O . GLU A 1 101 ? 2.488 -11.746 4.406 1.00 97.69 101 GLU A O 1
ATOM 829 N N . ARG A 1 102 ? 1.441 -11.901 2.428 1.00 96.62 102 ARG A N 1
ATOM 830 C CA . ARG A 1 102 ? 2.625 -12.348 1.680 1.00 96.62 102 ARG A CA 1
ATOM 831 C C . ARG A 1 102 ? 3.777 -11.340 1.711 1.00 96.62 102 ARG A C 1
ATOM 833 O O . ARG A 1 102 ? 4.932 -11.749 1.640 1.00 96.62 102 ARG A O 1
ATOM 840 N N . VAL A 1 103 ? 3.477 -10.042 1.768 1.00 94.38 103 VAL A N 1
ATOM 841 C CA . VAL A 1 103 ? 4.491 -8.969 1.790 1.00 94.38 103 VAL A CA 1
ATOM 842 C C . VAL A 1 103 ? 4.654 -8.326 3.167 1.00 94.38 103 VAL A C 1
ATOM 844 O O . VAL A 1 103 ? 5.492 -7.445 3.349 1.00 94.38 103 VAL A O 1
ATOM 847 N N . ASN A 1 104 ? 3.860 -8.763 4.142 1.00 95.69 104 ASN A N 1
ATOM 848 C CA . ASN A 1 104 ? 3.887 -8.270 5.507 1.00 95.69 104 ASN A CA 1
ATOM 849 C C . ASN A 1 104 ? 5.131 -8.811 6.225 1.00 95.69 104 ASN A C 1
ATOM 851 O O . ASN A 1 104 ? 5.217 -9.994 6.564 1.00 95.69 104 ASN A O 1
ATOM 855 N N . CYS A 1 105 ? 6.119 -7.945 6.435 1.00 93.81 105 CYS A N 1
ATOM 856 C CA . CYS A 1 105 ? 7.336 -8.278 7.168 1.00 93.81 105 CYS A CA 1
ATOM 857 C C . CYS A 1 105 ? 7.177 -8.022 8.674 1.00 93.81 105 CYS A C 1
ATOM 859 O O . CYS A 1 105 ? 6.252 -7.336 9.113 1.00 93.81 105 CYS A O 1
ATOM 861 N N . ASP A 1 106 ? 8.119 -8.514 9.480 1.00 95.25 106 ASP A N 1
ATOM 862 C CA . ASP A 1 106 ? 8.084 -8.335 10.939 1.00 95.25 106 ASP A CA 1
ATOM 863 C C . ASP A 1 106 ? 8.021 -6.862 11.340 1.00 95.25 106 ASP A C 1
ATOM 865 O O . ASP A 1 106 ? 7.277 -6.493 12.248 1.00 95.25 106 ASP A O 1
ATOM 869 N N . LYS A 1 107 ? 8.692 -5.986 10.582 1.00 93.06 107 LYS A N 1
ATOM 870 C CA . LYS A 1 107 ? 8.637 -4.550 10.843 1.00 93.06 107 LYS A CA 1
ATOM 871 C C . LYS A 1 107 ? 7.236 -3.965 10.657 1.00 93.06 107 LYS A C 1
ATOM 873 O O . LYS A 1 107 ? 6.808 -3.130 11.451 1.00 93.06 107 LYS A O 1
ATOM 878 N N . ALA A 1 108 ? 6.513 -4.395 9.627 1.00 93.12 108 ALA A N 1
ATOM 879 C CA . ALA A 1 108 ? 5.140 -3.957 9.400 1.00 93.12 108 ALA A CA 1
ATOM 880 C C . ALA A 1 108 ? 4.196 -4.473 10.501 1.00 93.12 108 ALA A C 1
ATOM 882 O O . ALA A 1 108 ? 3.343 -3.718 10.969 1.00 93.12 108 ALA A O 1
ATOM 883 N N . ARG A 1 109 ? 4.409 -5.701 10.997 1.00 94.81 109 ARG A N 1
ATOM 884 C CA . ARG A 1 109 ? 3.667 -6.266 12.140 1.00 94.81 109 ARG A CA 1
ATOM 885 C C . ARG A 1 109 ? 3.920 -5.505 13.443 1.00 94.81 109 ARG A C 1
ATOM 887 O O . ARG A 1 109 ? 2.976 -5.224 14.177 1.00 94.81 109 ARG A O 1
ATOM 894 N N . GLU A 1 110 ? 5.169 -5.128 13.717 1.00 96.00 110 GLU A N 1
ATOM 895 C CA . GLU A 1 110 ? 5.516 -4.283 14.868 1.00 96.00 110 GLU A CA 1
ATOM 896 C C . GLU A 1 110 ? 4.797 -2.930 14.810 1.00 96.00 110 GLU A C 1
ATOM 898 O O . GLU A 1 110 ? 4.216 -2.490 15.803 1.00 96.00 110 GLU A O 1
ATOM 903 N N . ILE A 1 111 ? 4.817 -2.278 13.642 1.00 94.44 111 ILE A N 1
ATOM 904 C CA . ILE A 1 111 ? 4.140 -0.994 13.427 1.00 94.44 111 ILE A CA 1
ATOM 905 C C . ILE A 1 111 ? 2.630 -1.157 13.621 1.00 94.44 111 ILE A C 1
ATOM 907 O O . ILE A 1 111 ? 2.014 -0.334 14.294 1.00 94.44 111 ILE A O 1
ATOM 911 N N . GLU A 1 112 ? 2.032 -2.229 13.094 1.00 95.56 112 GLU A N 1
ATOM 912 C CA . GLU A 1 112 ? 0.615 -2.528 13.311 1.00 95.56 112 GLU A CA 1
ATOM 913 C C . GLU A 1 112 ? 0.278 -2.629 14.801 1.00 95.56 112 GLU A C 1
ATOM 915 O O . GLU A 1 112 ? -0.668 -1.986 15.261 1.00 95.56 112 GLU A O 1
ATOM 920 N N . ALA A 1 113 ? 1.057 -3.399 15.565 1.00 94.62 113 ALA A N 1
ATOM 921 C CA . ALA A 1 113 ? 0.843 -3.558 16.999 1.00 94.62 113 ALA A CA 1
ATOM 922 C C . ALA A 1 113 ? 0.927 -2.211 17.737 1.00 94.62 113 ALA A C 1
ATOM 924 O O . ALA A 1 113 ? 0.057 -1.897 18.551 1.00 94.62 113 ALA A O 1
ATOM 925 N N . GLN A 1 114 ? 1.921 -1.378 17.411 1.00 93.62 114 GLN A N 1
ATOM 926 C CA . GLN A 1 114 ? 2.074 -0.040 17.992 1.00 93.62 114 GLN A CA 1
ATOM 927 C C . GLN A 1 114 ? 0.883 0.870 17.670 1.00 93.62 114 GLN A C 1
ATOM 929 O O . GLN A 1 114 ? 0.343 1.518 18.566 1.00 93.62 114 GLN A O 1
ATOM 934 N N . VAL A 1 115 ? 0.435 0.885 16.413 1.00 93.19 115 VAL A N 1
ATOM 935 C CA . VAL A 1 115 ? -0.715 1.685 15.971 1.00 93.19 115 VAL A CA 1
ATOM 936 C C . VAL A 1 115 ? -1.998 1.247 16.681 1.00 93.19 115 VAL A C 1
ATOM 938 O O . VAL A 1 115 ? -2.758 2.095 17.150 1.00 93.19 115 VAL A O 1
ATOM 941 N N . ARG A 1 116 ? -2.229 -0.064 16.827 1.00 92.44 116 ARG A N 1
ATOM 942 C CA . ARG A 1 116 ? -3.396 -0.593 17.553 1.00 92.44 116 ARG A CA 1
ATOM 943 C C . ARG A 1 116 ? -3.385 -0.199 19.029 1.00 92.44 116 ARG A C 1
ATO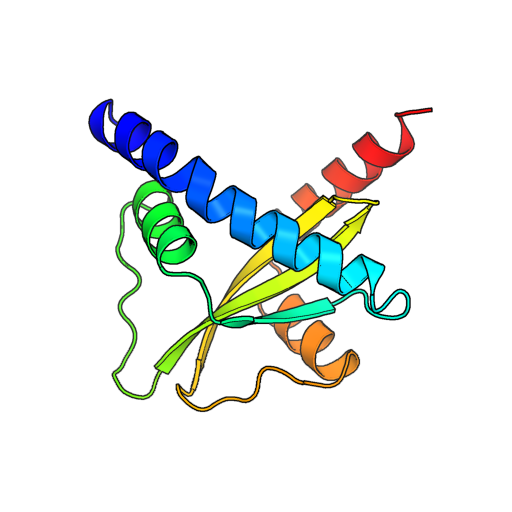M 945 O O . ARG A 1 116 ? -4.424 0.195 19.555 1.00 92.44 116 ARG A O 1
ATOM 952 N N . LEU A 1 117 ? -2.222 -0.252 19.682 1.00 91.44 117 LEU A N 1
ATOM 953 C CA . LEU A 1 117 ? -2.076 0.197 21.068 1.00 91.44 117 LEU A CA 1
ATOM 954 C C . LEU A 1 117 ? -2.404 1.689 21.206 1.00 91.44 117 LEU A C 1
ATOM 956 O O . LEU A 1 117 ? -3.206 2.056 22.064 1.00 91.44 117 LEU A O 1
ATOM 960 N N . MET A 1 118 ? -1.865 2.538 20.326 1.00 89.19 118 MET A N 1
ATOM 961 C CA . MET A 1 118 ? -2.154 3.977 20.333 1.00 89.19 118 MET A CA 1
ATOM 962 C C . MET A 1 118 ? -3.642 4.267 20.117 1.00 89.19 118 MET A C 1
ATOM 964 O O . MET A 1 118 ? -4.213 5.069 20.849 1.00 89.19 118 MET A O 1
ATOM 968 N N . ALA A 1 119 ? -4.293 3.574 19.179 1.00 85.19 119 ALA A N 1
ATOM 969 C CA . ALA A 1 119 ? -5.720 3.750 18.917 1.00 85.19 119 ALA A CA 1
ATOM 970 C C . ALA A 1 119 ? -6.601 3.317 20.106 1.00 85.19 119 ALA A C 1
ATOM 972 O O . ALA A 1 119 ? -7.661 3.891 20.328 1.00 85.19 119 ALA A O 1
ATOM 973 N N . SER A 1 120 ? -6.159 2.329 20.893 1.00 79.19 120 SER A N 1
ATOM 974 C CA . SER A 1 120 ? -6.892 1.846 22.073 1.00 79.19 120 SER A CA 1
ATOM 975 C C . SER A 1 120 ? -6.786 2.757 23.306 1.00 79.19 120 SER A C 1
ATOM 977 O O . SER A 1 120 ? -7.652 2.694 24.182 1.00 79.19 120 SER A O 1
ATOM 979 N N . GLY A 1 121 ? -5.739 3.591 23.372 1.00 65.12 121 GLY A N 1
ATOM 980 C CA . GLY A 1 121 ? -5.463 4.521 24.475 1.00 65.12 121 GLY A CA 1
ATOM 981 C C . GLY A 1 121 ? -6.093 5.908 24.320 1.00 65.12 121 GLY A C 1
ATOM 982 O O . GLY A 1 121 ? -6.077 6.687 25.268 1.00 65.12 121 GLY A O 1
ATOM 983 N N . VAL A 1 122 ? -6.659 6.216 23.152 1.00 57.28 122 VAL A N 1
ATOM 984 C CA . VAL A 1 122 ? -7.464 7.421 22.923 1.00 57.28 122 VAL A CA 1
ATOM 985 C C . VAL A 1 122 ? -8.905 7.096 23.334 1.00 57.28 122 VAL A C 1
ATOM 987 O O . VAL A 1 122 ? -9.701 6.634 22.520 1.00 57.28 122 VAL A O 1
ATOM 990 N N . ARG A 1 123 ? -9.218 7.263 24.622 1.00 44.91 123 ARG A N 1
ATOM 991 C CA . ARG A 1 123 ? -10.592 7.318 25.145 1.00 44.91 123 ARG A CA 1
ATOM 992 C C . ARG A 1 123 ? -10.829 8.657 25.816 1.00 44.91 123 ARG A C 1
ATOM 994 O O . ARG A 1 123 ? -9.903 9.111 26.522 1.00 44.91 123 ARG A O 1
#

Sequence (123 aa):
MTRNQRRQLQKLAERVDRVVESDHRFFERFPDRQYRVRLASQAEIETNAIIEGDKITVAPDRQIYVAVKSVAPRTNLRLIIVGPRDADTDIPEDLAQALYERVNCDKAREIEAQVRLMASGVR

Organism: NCBI:txid1761772

Secondary structure (DSSP, 8-state):
--HHHHHHHHHHHHHHHHHHHHHHHHHHH-TT--EEEEEPPHHHHHHHHHHHSS-----TTEEEEEEEEEEETTEEEEEEEEEETT--SS--HHHHHHHHHHH--HHHHHHHHHHHHHHHH--

Foldseek 3Di:
DDPVLVVLLVVLVVVVVVVLVVVLVVCVVPVVAFKFKAADDPSNQVNVCSVVVHHDDDDPQKGKMWIWGDLDRSDIDIDIDMDGPPDDRPDDRVVSVVVCVVRCDPVNVVVSVVVNVVRVPPD